Protein AF-A0AAV8Z0K7-F1 (afdb_monomer_lite)

Secondary structure (DSSP, 8-state):
-HHHHHHHHHHHHHHHHHHHHHHHHIIIIITHHHHHHHHHHHHHHHHHHH-HHHHHHHHHHHHS--TTSPP-----GGGT-TTGGGSGGG-GGGG-S----PPPPPGGG-----

Organism: NCBI:txid1586634

InterPro domains:
  IPR020339 Ciliary microtubule inner protein 1-like [PF14945] (6-98)

Radius of gyration: 28.22 Å; chains: 1; bounding box: 61×32×71 Å

Sequence (114 aa):
MTDLYYEEDEIWKLCVRSEDESDSIWKNNWGWILDVYNELTHKSDETTANSTYLASVTEEYQSKEDRRKLSKLPESTNHMYGWIAKDKEFKLNKYGPDKWEGLPLPTIYKVPRH

Foldseek 3Di:
DVVVVVVVVVVVVVVVVCVVCVVVCCCPPPVCVVVVVVVVVVVVVVCCVPDPLNVVLVVVPVVDDDPPPDDDDPPDCPVVCPPVCVDPVPPPCPVDDPPDDDDDDPPSPDDDDD

pLDDT: mean 78.14, std 13.65, range [50.91, 97.06]

Structure (mmCIF, N/CA/C/O backbone):
data_AF-A0AAV8Z0K7-F1
#
_entry.id   AF-A0AAV8Z0K7-F1
#
loop_
_atom_site.group_PDB
_atom_site.id
_atom_site.type_symbol
_atom_site.label_atom_id
_atom_site.label_alt_id
_atom_site.label_comp_id
_atom_site.label_asym_id
_atom_site.label_entity_id
_atom_site.label_seq_id
_atom_site.pdbx_PDB_ins_code
_atom_site.Cartn_x
_atom_site.Cartn_y
_atom_site.Cartn_z
_atom_site.occupancy
_atom_site.B_iso_or_equiv
_atom_site.auth_seq_id
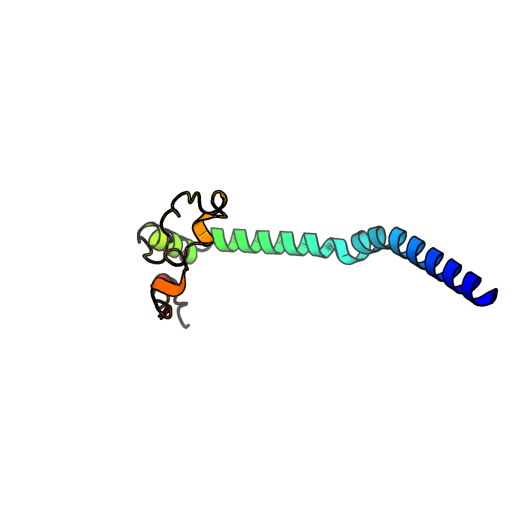_atom_site.auth_comp_id
_atom_site.auth_asym_id
_atom_site.auth_atom_id
_atom_site.pdbx_PDB_model_num
ATOM 1 N N . MET A 1 1 ? 23.158 18.325 -43.997 1.00 57.88 1 MET A N 1
ATOM 2 C CA . MET A 1 1 ? 21.888 17.557 -43.977 1.00 57.88 1 MET A CA 1
ATOM 3 C C . MET A 1 1 ? 22.135 16.087 -43.648 1.00 57.88 1 MET A C 1
ATOM 5 O O . MET A 1 1 ? 21.280 15.494 -43.022 1.00 57.88 1 MET A O 1
ATOM 9 N N . THR A 1 2 ? 23.289 15.512 -43.997 1.00 61.91 2 THR A N 1
ATOM 10 C CA . THR A 1 2 ? 23.709 14.147 -43.620 1.00 61.91 2 THR A CA 1
ATOM 11 C C . THR A 1 2 ? 24.021 13.967 -42.132 1.00 61.91 2 THR A C 1
ATOM 13 O O . THR A 1 2 ? 23.729 12.913 -41.585 1.00 61.91 2 THR A O 1
ATOM 16 N N . ASP A 1 3 ? 24.556 14.995 -41.473 1.00 63.88 3 ASP A N 1
ATOM 17 C CA . ASP A 1 3 ? 25.044 14.872 -40.089 1.00 63.88 3 ASP A CA 1
ATOM 18 C C . ASP A 1 3 ? 23.902 14.753 -39.065 1.00 63.88 3 ASP A C 1
ATOM 20 O O . ASP A 1 3 ? 24.013 14.002 -38.104 1.00 63.88 3 ASP A O 1
ATOM 24 N N . LEU A 1 4 ? 22.758 15.391 -39.339 1.00 68.06 4 LEU A N 1
ATOM 25 C CA . LEU A 1 4 ? 21.533 15.274 -38.532 1.00 68.06 4 LEU A CA 1
ATOM 26 C C . LEU A 1 4 ? 20.996 13.836 -38.489 1.00 68.06 4 LEU A C 1
ATOM 28 O O . LEU A 1 4 ? 20.614 13.354 -37.432 1.00 68.06 4 LEU A O 1
ATOM 32 N N . TYR A 1 5 ? 21.024 13.124 -39.619 1.00 68.56 5 TYR A N 1
ATOM 33 C CA . TYR A 1 5 ? 20.562 11.733 -39.676 1.00 68.56 5 TYR A CA 1
ATOM 34 C C . TYR A 1 5 ? 21.502 10.764 -38.950 1.00 68.56 5 TYR A C 1
ATOM 36 O O . TYR A 1 5 ? 21.054 9.742 -38.439 1.00 68.56 5 TYR A O 1
ATOM 44 N N . TYR A 1 6 ? 22.801 11.073 -38.898 1.00 77.69 6 TYR A N 1
ATOM 45 C CA . TYR A 1 6 ? 23.773 10.275 -38.151 1.00 77.69 6 TYR A CA 1
ATOM 46 C C . TYR A 1 6 ? 23.600 10.452 -36.637 1.00 77.69 6 TYR A C 1
ATOM 48 O O . TYR A 1 6 ? 23.638 9.477 -35.890 1.00 77.69 6 TYR A O 1
ATOM 56 N N . GLU A 1 7 ? 23.357 11.685 -36.185 1.00 83.31 7 GLU A N 1
ATOM 57 C CA . GLU A 1 7 ? 23.074 11.973 -34.776 1.00 83.31 7 GLU A CA 1
ATOM 58 C C . GLU A 1 7 ? 21.772 11.308 -34.305 1.00 83.31 7 GLU A C 1
ATOM 60 O O . GLU A 1 7 ? 21.746 10.708 -33.231 1.00 83.31 7 GLU A O 1
ATOM 65 N N . GL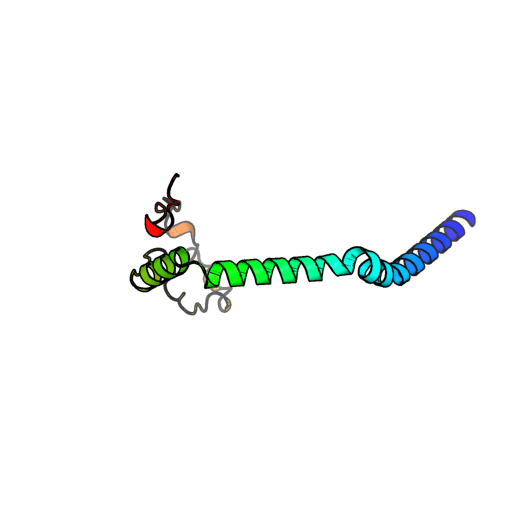U A 1 8 ? 20.711 11.346 -35.117 1.00 87.81 8 GLU A N 1
ATOM 66 C CA . GLU A 1 8 ? 19.433 10.692 -34.804 1.00 87.81 8 GLU A CA 1
ATOM 67 C C . GLU A 1 8 ? 19.563 9.164 -34.659 1.00 87.81 8 GLU A C 1
ATOM 69 O O . GLU A 1 8 ? 18.993 8.579 -33.734 1.00 87.81 8 GLU A O 1
ATOM 74 N N . ASP A 1 9 ? 20.342 8.514 -35.527 1.00 90.25 9 ASP A N 1
ATOM 75 C CA . ASP A 1 9 ? 20.566 7.062 -35.489 1.00 90.25 9 ASP A CA 1
ATOM 76 C C . ASP A 1 9 ? 21.377 6.624 -34.254 1.00 90.25 9 ASP A C 1
ATOM 78 O O . ASP A 1 9 ? 21.057 5.625 -33.605 1.00 90.25 9 ASP A O 1
ATOM 82 N N . GLU A 1 10 ? 22.393 7.396 -33.861 1.00 92.56 10 GLU A N 1
ATOM 83 C CA . GLU A 1 10 ? 23.167 7.116 -32.645 1.00 92.56 10 GLU A CA 1
ATOM 84 C C . GLU A 1 10 ? 22.342 7.324 -31.366 1.00 92.56 10 GLU A C 1
ATOM 86 O O . GLU A 1 10 ? 22.439 6.520 -30.433 1.00 92.56 10 GLU A O 1
ATOM 91 N N . ILE A 1 11 ? 21.471 8.340 -31.333 1.00 92.62 11 ILE A N 1
ATOM 92 C CA . ILE A 1 11 ? 20.529 8.542 -30.222 1.00 92.62 11 ILE A CA 1
ATOM 93 C C . ILE A 1 11 ? 19.573 7.350 -30.116 1.00 92.62 11 ILE A C 1
ATOM 95 O O . ILE A 1 11 ? 19.368 6.824 -29.021 1.00 92.62 11 ILE A O 1
ATOM 99 N N . TRP A 1 12 ? 19.029 6.878 -31.240 1.00 93.12 12 TRP A N 1
ATOM 100 C CA . TRP A 1 12 ? 18.142 5.716 -31.246 1.00 93.12 12 TRP A CA 1
ATOM 101 C C . TRP A 1 12 ? 18.841 4.455 -30.714 1.00 93.12 12 TRP A C 1
ATOM 103 O O . TRP A 1 12 ? 18.303 3.780 -29.834 1.00 93.12 12 TRP A O 1
ATOM 113 N N . LYS A 1 13 ? 20.073 4.171 -31.160 1.00 94.69 13 LYS A N 1
ATOM 114 C CA . LYS A 1 13 ? 20.868 3.034 -30.657 1.00 94.69 13 LYS A CA 1
ATOM 115 C C . LYS A 1 13 ? 21.139 3.130 -29.157 1.00 94.69 13 LYS A C 1
ATOM 117 O O . LYS A 1 13 ? 21.112 2.109 -28.470 1.00 94.69 13 LYS A O 1
ATOM 122 N N . LEU A 1 14 ? 21.414 4.331 -28.648 1.00 94.56 14 LEU A N 1
ATOM 123 C CA . LEU A 1 14 ? 21.604 4.561 -27.218 1.00 94.56 14 LEU A CA 1
ATOM 124 C C . LEU A 1 14 ? 20.319 4.256 -26.438 1.00 94.56 14 LEU A C 1
ATOM 126 O O . LEU A 1 14 ? 20.382 3.574 -25.418 1.00 94.56 14 LEU A O 1
ATOM 130 N N . CYS A 1 15 ? 19.164 4.715 -26.927 1.00 92.62 15 CYS A N 1
ATOM 131 C CA . CYS A 1 15 ? 17.871 4.434 -26.305 1.00 92.62 15 CYS A CA 1
ATOM 132 C C . CYS A 1 15 ? 17.588 2.930 -26.236 1.00 92.62 15 CYS A C 1
ATOM 134 O O . CYS A 1 15 ? 17.229 2.445 -25.168 1.00 92.62 15 CYS A O 1
ATOM 136 N N . VAL A 1 16 ? 17.823 2.190 -27.326 1.00 93.62 16 VAL A N 1
ATOM 137 C CA . VAL A 1 16 ? 17.628 0.729 -27.358 1.00 93.62 16 VAL A CA 1
ATOM 138 C C . VAL A 1 16 ? 18.528 0.026 -26.337 1.00 93.62 16 VAL A C 1
ATOM 140 O O . VAL A 1 16 ? 18.052 -0.791 -25.556 1.00 93.62 16 VAL A O 1
ATOM 143 N N . ARG A 1 17 ? 19.819 0.382 -26.273 1.00 94.56 17 ARG A N 1
ATOM 144 C CA . ARG A 1 17 ? 20.743 -0.197 -25.278 1.00 94.56 17 ARG A CA 1
ATOM 145 C C . ARG A 1 17 ? 20.335 0.144 -23.849 1.00 94.56 17 ARG A C 1
ATOM 147 O O . ARG A 1 17 ? 20.385 -0.713 -22.976 1.00 94.56 17 ARG A O 1
ATOM 154 N N . SER A 1 18 ? 19.917 1.387 -23.617 1.00 92.56 18 SER A N 1
ATOM 155 C CA . SER A 1 18 ? 19.430 1.822 -22.310 1.00 92.56 18 SER A CA 1
ATOM 156 C C . SER A 1 18 ? 18.187 1.043 -21.894 1.00 92.56 18 SER A C 1
ATOM 158 O O . SER A 1 18 ? 18.043 0.745 -20.713 1.00 92.56 18 SER A O 1
ATOM 160 N N . GLU A 1 19 ? 17.281 0.735 -22.820 1.00 91.75 19 GLU A N 1
ATOM 161 C CA . GLU A 1 19 ? 16.083 -0.058 -22.541 1.00 91.75 19 GLU A CA 1
ATOM 162 C C . GLU A 1 19 ? 16.450 -1.500 -22.162 1.00 91.75 19 GLU A C 1
ATOM 164 O O . GLU A 1 19 ? 16.012 -1.978 -21.113 1.00 91.75 19 GLU A O 1
ATOM 169 N N . ASP A 1 20 ? 17.338 -2.138 -22.931 1.00 93.06 20 ASP A N 1
ATOM 170 C CA . ASP A 1 20 ? 17.848 -3.485 -22.639 1.00 93.06 20 ASP A CA 1
ATOM 171 C C . ASP A 1 20 ? 18.544 -3.554 -21.267 1.00 93.06 20 ASP A C 1
ATOM 173 O O . ASP A 1 20 ? 18.338 -4.486 -20.484 1.00 93.06 20 ASP A O 1
ATOM 177 N N . GLU A 1 21 ? 19.356 -2.547 -20.935 1.00 94.50 21 GLU A N 1
ATOM 178 C CA . GLU A 1 21 ? 20.073 -2.485 -19.660 1.00 94.50 21 GLU A CA 1
ATOM 179 C C . GLU A 1 21 ? 19.148 -2.155 -18.479 1.00 94.50 21 GLU A C 1
ATOM 181 O O . GLU A 1 21 ? 19.406 -2.605 -17.356 1.00 94.50 21 GLU A O 1
ATOM 186 N N . SER A 1 22 ? 18.055 -1.421 -18.713 1.00 90.56 22 SER A N 1
ATOM 187 C CA . SER A 1 22 ? 17.159 -0.929 -17.659 1.00 90.56 22 SER A CA 1
ATOM 188 C C . SER A 1 22 ? 16.550 -2.048 -16.824 1.00 90.56 22 SER A C 1
ATOM 190 O O . SER A 1 22 ? 16.476 -1.905 -15.605 1.00 90.56 22 SER A O 1
ATOM 192 N N . ASP A 1 23 ? 16.163 -3.175 -17.427 1.00 89.50 23 ASP A N 1
ATOM 193 C CA . ASP A 1 23 ? 15.597 -4.305 -16.675 1.00 89.50 23 ASP A CA 1
ATOM 194 C C . ASP A 1 23 ? 16.634 -4.924 -15.719 1.00 89.50 23 ASP A C 1
ATOM 196 O O . ASP A 1 23 ? 16.349 -5.195 -14.548 1.00 89.50 23 ASP A O 1
ATOM 200 N N . SER A 1 24 ? 17.879 -5.077 -16.184 1.00 92.12 24 SER A N 1
ATOM 201 C CA . SER A 1 24 ? 18.976 -5.594 -15.357 1.00 92.12 24 SER A CA 1
ATOM 202 C C . SER A 1 24 ? 19.368 -4.623 -14.239 1.00 92.12 24 SER A C 1
ATOM 204 O O . SER A 1 24 ? 19.557 -5.042 -13.097 1.00 92.12 24 SER A O 1
ATOM 206 N N . ILE A 1 25 ? 19.430 -3.322 -14.538 1.00 93.06 25 ILE A N 1
ATOM 207 C CA . ILE A 1 25 ? 19.732 -2.263 -13.572 1.00 93.06 25 ILE A CA 1
ATOM 208 C C . ILE A 1 25 ? 18.619 -2.184 -12.531 1.00 93.06 25 ILE A C 1
ATOM 210 O O . ILE A 1 25 ? 18.907 -2.100 -11.339 1.00 93.06 25 ILE A O 1
ATOM 214 N N . TRP A 1 26 ? 17.356 -2.248 -12.958 1.00 90.88 26 TRP A N 1
ATOM 215 C CA . TRP A 1 26 ? 16.213 -2.259 -12.055 1.00 90.88 26 TRP A CA 1
ATOM 216 C C . TRP A 1 26 ? 16.309 -3.420 -11.071 1.00 90.88 26 TRP A C 1
ATOM 218 O O . TRP A 1 26 ? 16.310 -3.199 -9.862 1.00 90.88 26 TRP A O 1
ATOM 228 N N . LYS A 1 27 ? 16.486 -4.646 -11.568 1.00 90.25 27 LYS A N 1
ATOM 229 C CA . LYS A 1 27 ? 16.574 -5.844 -10.722 1.00 90.25 27 LYS A CA 1
ATOM 230 C C . LYS A 1 27 ? 17.782 -5.816 -9.784 1.00 90.25 27 LYS A C 1
ATOM 232 O O . LYS A 1 27 ? 17.618 -6.076 -8.596 1.00 90.25 27 LYS A O 1
ATOM 237 N N . ASN A 1 28 ? 18.964 -5.462 -10.288 1.00 92.25 28 ASN A N 1
ATOM 238 C CA . ASN A 1 28 ? 20.205 -5.524 -9.512 1.00 92.25 28 ASN A CA 1
ATOM 239 C C . ASN A 1 28 ? 20.350 -4.369 -8.513 1.00 92.25 28 ASN A C 1
ATOM 241 O O . ASN A 1 28 ? 20.825 -4.584 -7.400 1.00 92.25 28 ASN A O 1
ATOM 245 N N . ASN A 1 29 ? 19.944 -3.151 -8.887 1.00 92.81 29 ASN A N 1
ATOM 246 C CA . ASN A 1 29 ? 20.190 -1.962 -8.066 1.00 92.81 29 ASN A CA 1
ATOM 247 C C . ASN A 1 29 ? 18.981 -1.561 -7.220 1.00 92.81 29 ASN A C 1
ATOM 249 O O . ASN A 1 29 ? 19.162 -0.948 -6.169 1.00 92.81 29 ASN A O 1
ATOM 253 N N . TRP A 1 30 ? 17.764 -1.882 -7.668 1.00 92.38 30 TRP A N 1
ATOM 254 C CA . TRP A 1 30 ? 16.521 -1.377 -7.074 1.00 92.38 30 TRP A CA 1
ATOM 255 C C . TRP A 1 30 ? 15.523 -2.476 -6.697 1.00 92.38 30 TRP A C 1
ATOM 257 O O . TRP A 1 30 ? 14.592 -2.205 -5.944 1.00 92.38 30 TRP A O 1
ATOM 267 N N . GLY A 1 31 ? 15.723 -3.718 -7.152 1.00 90.69 31 GLY A N 1
ATOM 268 C CA . GLY A 1 31 ? 14.823 -4.842 -6.878 1.00 90.69 31 GLY A CA 1
ATOM 269 C C . GLY A 1 31 ? 14.614 -5.099 -5.384 1.00 90.69 31 GLY A C 1
ATOM 270 O O . GLY A 1 31 ? 13.487 -5.351 -4.962 1.00 90.69 31 GLY A O 1
ATOM 271 N N . TRP A 1 32 ? 15.662 -4.904 -4.575 1.00 94.69 32 TRP A N 1
ATOM 272 C CA . TRP A 1 32 ? 15.631 -5.053 -3.114 1.00 94.69 32 TRP A CA 1
ATOM 273 C C . TRP A 1 32 ? 14.603 -4.146 -2.418 1.00 94.69 32 TRP A C 1
ATOM 275 O O . TRP A 1 32 ? 14.180 -4.437 -1.302 1.00 94.69 32 TRP A O 1
ATOM 285 N N . ILE A 1 33 ? 14.181 -3.043 -3.052 1.00 95.56 33 ILE A N 1
ATOM 286 C CA . ILE A 1 33 ? 13.174 -2.139 -2.484 1.00 95.56 33 ILE A CA 1
ATOM 287 C C . ILE A 1 33 ? 11.860 -2.891 -2.265 1.00 95.56 33 ILE A C 1
ATOM 289 O O . ILE A 1 33 ? 11.216 -2.702 -1.234 1.00 95.56 33 ILE A O 1
ATOM 293 N N . LEU A 1 34 ? 11.474 -3.763 -3.201 1.00 93.56 34 LEU A N 1
ATOM 294 C CA . LEU A 1 34 ? 10.256 -4.564 -3.073 1.00 93.56 34 LEU A CA 1
ATOM 295 C C . LEU A 1 34 ? 10.342 -5.514 -1.879 1.00 93.56 34 LEU A C 1
ATOM 297 O O . LEU A 1 34 ? 9.375 -5.630 -1.128 1.00 93.56 34 LEU A O 1
ATOM 301 N N . ASP A 1 35 ? 11.506 -6.123 -1.661 1.00 94.56 35 ASP A N 1
ATOM 302 C CA . ASP A 1 35 ? 11.739 -7.006 -0.518 1.00 94.56 35 ASP A CA 1
ATOM 303 C C . ASP A 1 35 ? 11.601 -6.237 0.801 1.00 94.56 35 ASP A C 1
ATOM 305 O O . ASP A 1 35 ? 10.892 -6.677 1.704 1.00 94.56 35 ASP A O 1
ATOM 309 N N . VAL A 1 36 ? 12.172 -5.031 0.884 1.00 95.38 36 VAL A N 1
ATOM 310 C CA . VAL A 1 36 ? 12.050 -4.166 2.068 1.00 95.38 36 VAL A CA 1
ATOM 311 C C . VAL A 1 36 ? 10.606 -3.734 2.320 1.00 95.38 36 VAL A C 1
ATOM 313 O O . VAL A 1 36 ? 10.168 -3.724 3.472 1.00 95.38 36 VAL A O 1
ATOM 316 N N . TYR A 1 37 ? 9.843 -3.400 1.275 1.00 95.56 37 TYR A N 1
ATOM 317 C CA . TYR A 1 37 ? 8.418 -3.102 1.431 1.00 95.56 37 TYR A CA 1
ATOM 318 C C . TYR A 1 37 ? 7.650 -4.317 1.948 1.00 95.56 37 TYR A C 1
ATOM 320 O O . TYR A 1 37 ? 6.874 -4.172 2.889 1.00 95.56 37 TYR A O 1
ATOM 328 N N . ASN A 1 38 ? 7.907 -5.506 1.402 1.00 96.19 38 ASN A N 1
ATOM 329 C CA . ASN A 1 38 ? 7.266 -6.738 1.854 1.00 96.19 38 ASN A CA 1
ATOM 330 C C . ASN A 1 38 ? 7.596 -7.044 3.322 1.00 96.19 38 ASN A C 1
ATOM 332 O O . ASN A 1 38 ? 6.698 -7.363 4.100 1.00 96.19 38 ASN A O 1
ATOM 336 N N . GLU A 1 39 ? 8.858 -6.892 3.730 1.00 97.06 39 GLU A N 1
ATOM 337 C CA . GLU A 1 39 ? 9.263 -7.047 5.129 1.00 97.06 39 GLU A CA 1
ATOM 338 C C . GLU A 1 39 ? 8.578 -6.032 6.050 1.00 97.06 39 GLU A C 1
ATOM 340 O O . GLU A 1 39 ? 8.170 -6.373 7.163 1.00 97.06 39 GLU A O 1
ATOM 345 N N .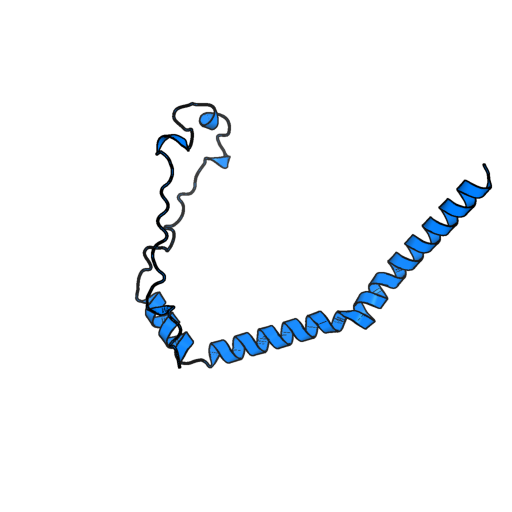 LEU A 1 40 ? 8.461 -4.775 5.616 1.00 96.69 40 LEU A N 1
ATOM 346 C CA . LEU A 1 40 ? 7.815 -3.728 6.401 1.00 96.69 40 LEU A CA 1
ATOM 347 C C . LEU A 1 40 ? 6.315 -3.991 6.547 1.00 96.69 40 LEU A C 1
ATOM 349 O O . LEU A 1 40 ? 5.780 -3.847 7.646 1.00 96.69 40 LEU A O 1
ATOM 353 N N . THR A 1 41 ? 5.653 -4.408 5.466 1.00 95.69 41 THR A N 1
ATOM 354 C CA . THR A 1 41 ? 4.249 -4.828 5.488 1.00 95.69 41 THR A CA 1
ATOM 355 C C . THR A 1 41 ? 4.063 -5.994 6.449 1.00 95.69 41 THR A C 1
ATOM 357 O O . THR A 1 41 ? 3.224 -5.905 7.338 1.00 95.69 41 THR A O 1
ATOM 360 N N . HIS A 1 42 ? 4.914 -7.019 6.374 1.00 96.75 42 HIS A N 1
ATOM 361 C CA . HIS A 1 42 ? 4.857 -8.156 7.290 1.00 96.75 42 HIS A CA 1
ATOM 362 C C . HIS A 1 42 ? 5.012 -7.732 8.756 1.00 96.75 42 HIS A C 1
ATOM 364 O O . HIS A 1 42 ? 4.202 -8.104 9.598 1.00 96.75 42 HIS A O 1
ATOM 370 N N . LYS A 1 43 ? 6.002 -6.887 9.072 1.00 96.38 43 LYS A N 1
ATOM 371 C CA . LYS A 1 43 ? 6.189 -6.352 10.433 1.00 96.38 43 LYS A CA 1
ATOM 372 C C . LYS A 1 43 ?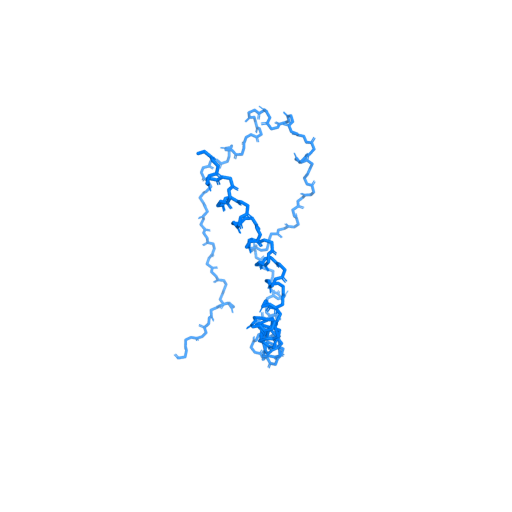 4.985 -5.525 10.892 1.00 96.38 43 LYS A C 1
ATOM 374 O O . LYS A 1 43 ? 4.589 -5.594 12.056 1.00 96.38 43 LYS A O 1
ATOM 379 N N . SER A 1 44 ? 4.397 -4.731 9.999 1.00 94.25 44 SER A N 1
ATOM 380 C CA . SER A 1 44 ? 3.172 -3.973 10.273 1.00 94.25 44 SER A CA 1
ATOM 381 C C . SER A 1 44 ? 1.994 -4.902 10.580 1.00 94.25 44 SER A C 1
ATOM 383 O O . SER A 1 44 ? 1.247 -4.656 11.526 1.00 94.25 44 SER A O 1
ATOM 385 N N . ASP A 1 45 ? 1.850 -5.994 9.836 1.00 94.25 45 ASP A N 1
ATOM 386 C CA . ASP A 1 45 ? 0.789 -6.978 10.044 1.00 94.25 45 ASP A CA 1
ATOM 387 C C . ASP A 1 45 ? 0.990 -7.746 11.356 1.00 94.25 45 ASP A C 1
ATOM 389 O O . ASP A 1 45 ? 0.054 -7.879 12.142 1.00 94.25 45 ASP A O 1
ATOM 393 N N . GLU A 1 46 ? 2.219 -8.169 11.661 1.00 95.25 46 GLU A N 1
ATOM 394 C CA . GLU A 1 46 ? 2.568 -8.828 12.925 1.00 95.25 46 GLU A CA 1
ATOM 395 C C . GLU A 1 46 ? 2.316 -7.922 14.133 1.00 95.25 46 GLU A C 1
ATOM 397 O O . GLU A 1 46 ? 1.719 -8.338 15.128 1.00 95.25 46 GLU A O 1
ATOM 402 N N . THR A 1 47 ? 2.763 -6.666 14.070 1.00 92.69 47 THR A N 1
ATOM 403 C CA . THR A 1 47 ? 2.526 -5.692 15.146 1.00 92.69 47 THR A CA 1
ATOM 404 C C . THR A 1 47 ? 1.045 -5.380 15.307 1.00 92.69 47 THR A C 1
ATOM 406 O O . THR A 1 47 ? 0.569 -5.258 16.436 1.00 92.69 47 THR A O 1
ATOM 409 N N . THR A 1 48 ? 0.298 -5.320 14.204 1.00 91.06 48 THR A N 1
ATOM 410 C CA . THR A 1 48 ? -1.155 -5.140 14.225 1.00 91.06 48 THR A CA 1
ATOM 411 C C . THR A 1 48 ? -1.853 -6.338 14.864 1.00 91.06 48 THR A C 1
ATOM 413 O O . THR A 1 48 ? -2.699 -6.148 15.736 1.00 91.06 48 THR A O 1
ATOM 416 N N . ALA A 1 49 ? -1.457 -7.561 14.503 1.00 90.50 49 ALA A N 1
ATOM 417 C CA . ALA A 1 49 ? -2.009 -8.797 15.051 1.00 90.50 49 ALA A CA 1
ATOM 418 C C . ALA A 1 49 ? -1.713 -8.964 16.552 1.00 90.50 49 ALA A C 1
ATOM 420 O O . ALA A 1 49 ? -2.567 -9.427 17.304 1.00 90.50 49 ALA A O 1
ATOM 421 N N . ASN A 1 50 ? -0.527 -8.548 17.002 1.00 92.75 50 ASN A N 1
ATOM 422 C CA . ASN A 1 50 ? -0.121 -8.622 18.408 1.00 92.75 50 ASN A CA 1
ATOM 423 C C . ASN A 1 50 ? -0.664 -7.467 19.269 1.00 92.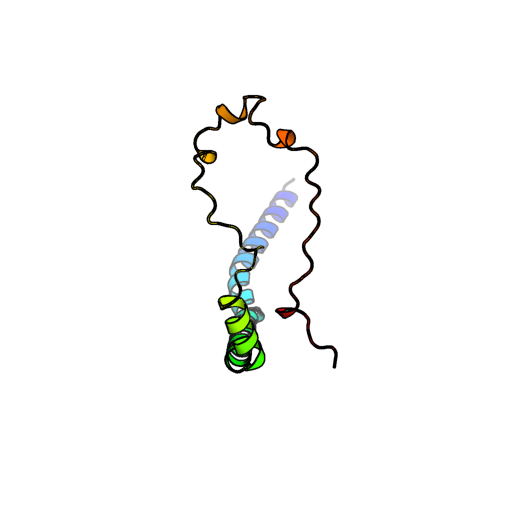75 50 ASN A C 1
ATOM 425 O O . ASN A 1 50 ? -0.561 -7.505 20.498 1.00 92.75 50 ASN A O 1
ATOM 429 N N . SER A 1 51 ? -1.222 -6.420 18.657 1.00 90.75 51 SER A N 1
ATOM 430 C CA . SER A 1 51 ? -1.707 -5.245 19.378 1.00 90.75 51 SER A CA 1
ATOM 431 C C . SER A 1 51 ? -3.052 -5.518 20.049 1.00 90.75 51 SER A C 1
ATOM 433 O O . SER A 1 51 ? -4.109 -5.524 19.416 1.00 90.75 51 SER A O 1
ATOM 435 N N . THR A 1 52 ? -3.028 -5.655 21.376 1.00 87.56 52 THR A N 1
ATOM 436 C CA . THR A 1 52 ? -4.240 -5.781 22.204 1.00 87.56 52 THR A CA 1
ATOM 437 C C . THR A 1 52 ? -5.155 -4.560 22.086 1.00 87.56 52 THR A C 1
ATOM 439 O O . THR A 1 52 ? -6.374 -4.695 22.153 1.00 87.56 52 THR A O 1
ATOM 442 N N . TYR A 1 53 ? -4.580 -3.375 21.860 1.00 85.62 53 TYR A N 1
ATOM 443 C CA . TYR A 1 53 ? -5.326 -2.137 21.644 1.00 85.62 53 TYR A CA 1
ATOM 444 C C . TYR A 1 53 ? -6.092 -2.144 20.316 1.00 85.62 53 TYR A C 1
ATOM 446 O O . TYR A 1 53 ? -7.259 -1.770 20.272 1.00 85.62 53 TYR A O 1
ATOM 454 N N . LEU A 1 54 ? -5.465 -2.582 19.220 1.00 84.62 54 LEU A N 1
ATOM 455 C CA . LEU A 1 54 ? -6.159 -2.639 17.929 1.00 84.62 54 LEU A CA 1
ATOM 456 C C . LEU A 1 54 ? -7.232 -3.729 17.917 1.00 84.62 54 LEU A C 1
ATOM 458 O O . LEU A 1 54 ? -8.289 -3.528 17.317 1.00 84.62 54 LEU A O 1
ATOM 462 N N . ALA A 1 55 ? -7.004 -4.836 18.627 1.00 84.94 55 ALA A N 1
ATOM 463 C CA . ALA A 1 55 ? -8.017 -5.865 18.830 1.00 84.94 55 ALA A CA 1
ATOM 464 C C . ALA A 1 55 ? -9.258 -5.305 19.550 1.00 84.94 55 ALA A C 1
ATOM 466 O O . ALA A 1 55 ? -10.370 -5.468 19.048 1.00 84.94 55 ALA A O 1
ATOM 467 N N . SER A 1 56 ? -9.079 -4.570 20.657 1.00 84.38 56 SER A N 1
ATOM 468 C CA . SER A 1 56 ? -10.205 -3.978 21.396 1.00 84.38 56 SER A CA 1
ATOM 469 C C . SER A 1 56 ? -10.934 -2.893 20.598 1.00 84.38 56 SER A C 1
ATOM 471 O O . SER A 1 56 ? -12.162 -2.859 20.588 1.00 84.38 56 SER A O 1
ATOM 473 N N . VAL A 1 57 ? -10.203 -2.056 19.855 1.00 82.25 57 VAL A N 1
ATOM 474 C CA . VAL A 1 57 ? -10.788 -1.064 18.938 1.00 82.25 57 VAL A CA 1
ATOM 475 C C . VAL A 1 57 ? -11.604 -1.738 17.833 1.00 82.25 57 VAL A C 1
ATOM 477 O O . VAL A 1 57 ? -12.680 -1.255 17.483 1.00 82.25 57 VAL A O 1
ATOM 480 N N . THR A 1 58 ? -11.120 -2.854 17.282 1.00 81.69 58 THR A N 1
ATOM 481 C CA . THR A 1 58 ? -11.818 -3.593 16.218 1.00 81.69 58 THR A CA 1
ATOM 482 C C . THR A 1 58 ? -13.099 -4.241 16.740 1.00 81.69 58 THR A C 1
ATOM 484 O O . THR A 1 58 ? -14.132 -4.162 16.077 1.00 81.69 58 THR A O 1
ATOM 487 N N . GLU A 1 59 ? -13.068 -4.824 17.937 1.00 81.69 59 GLU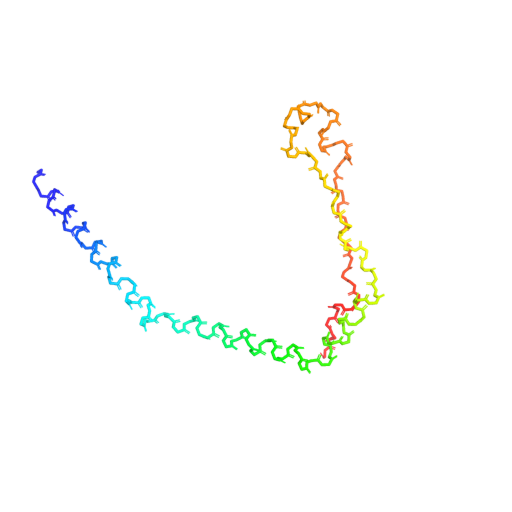 A N 1
ATOM 488 C CA . GLU A 1 59 ? -14.250 -5.385 18.603 1.00 81.69 59 GLU A CA 1
ATOM 489 C C . GLU A 1 59 ? -15.286 -4.295 18.939 1.00 81.69 59 GLU A C 1
ATOM 491 O O . GLU A 1 59 ? -16.485 -4.437 18.668 1.00 81.69 59 GLU A O 1
ATOM 496 N N . GLU A 1 60 ? -14.833 -3.148 19.448 1.00 78.25 60 GLU A N 1
ATOM 497 C CA . GLU A 1 60 ? -15.693 -1.992 19.707 1.00 78.25 60 GLU A CA 1
ATOM 498 C C . GLU A 1 60 ? -16.294 -1.422 18.409 1.00 78.25 60 GLU A C 1
ATOM 500 O O . GLU A 1 60 ? -17.461 -1.027 18.375 1.00 78.25 60 GLU A O 1
ATOM 505 N N . TYR A 1 61 ? -15.529 -1.412 17.316 1.00 72.12 61 TYR A N 1
ATOM 506 C CA . TYR A 1 61 ? -16.012 -0.985 16.004 1.00 72.12 61 TYR A CA 1
ATOM 507 C C . TYR A 1 61 ? -17.027 -1.962 15.402 1.00 72.12 61 TYR A C 1
ATOM 509 O O . TYR A 1 61 ? -18.009 -1.536 14.806 1.00 72.12 61 TYR A O 1
ATOM 517 N N . GLN A 1 62 ? -16.827 -3.272 15.553 1.00 71.31 62 GLN A N 1
ATOM 518 C CA . GLN A 1 62 ? -17.775 -4.275 15.055 1.00 71.31 62 GLN A CA 1
ATOM 519 C C . GLN A 1 62 ? -19.089 -4.274 15.843 1.00 71.31 62 GLN A C 1
ATOM 521 O O . GLN A 1 62 ? -20.150 -4.498 15.264 1.00 71.31 62 GLN A O 1
ATOM 526 N N . SER A 1 63 ? -19.029 -4.003 17.148 1.00 71.81 63 SER A N 1
ATOM 527 C CA . SER A 1 63 ? -20.215 -3.927 18.008 1.00 71.81 63 SER A CA 1
ATOM 528 C C . SER A 1 63 ? -21.010 -2.629 17.835 1.00 71.81 63 SER A C 1
ATOM 530 O O . SER A 1 63 ? -22.217 -2.613 18.084 1.00 71.81 63 SER A O 1
ATOM 532 N N . LYS A 1 64 ? -20.373 -1.541 17.385 1.00 74.12 64 LYS A N 1
ATOM 533 C CA . LYS A 1 64 ? -21.035 -0.258 17.120 1.00 74.12 64 LYS A CA 1
ATOM 534 C C . LYS A 1 64 ? -21.287 -0.079 15.628 1.00 74.12 64 LYS A C 1
ATOM 536 O O . LYS A 1 64 ? -20.363 0.136 14.853 1.00 74.12 64 LYS A O 1
ATOM 541 N N . GLU A 1 65 ? -22.555 -0.058 15.223 1.00 69.00 65 GLU A N 1
ATOM 542 C CA . GLU A 1 65 ? -22.907 0.365 13.865 1.00 69.00 65 GLU A CA 1
ATOM 543 C C . GLU A 1 65 ? -22.478 1.826 13.637 1.00 69.00 65 GLU A C 1
ATOM 545 O O . GLU A 1 65 ? -23.088 2.772 14.145 1.00 69.00 65 GLU A O 1
ATOM 550 N N . ASP A 1 66 ? -21.394 2.021 12.881 1.00 69.19 66 ASP A N 1
ATOM 551 C CA . ASP A 1 66 ? -20.943 3.348 12.477 1.00 69.19 66 ASP A CA 1
ATOM 552 C C . ASP A 1 66 ? -21.959 3.948 11.499 1.00 69.19 66 ASP A C 1
ATOM 554 O O . ASP A 1 66 ? -22.133 3.465 10.380 1.00 69.19 66 ASP A O 1
ATOM 558 N N . ARG A 1 67 ? -22.603 5.048 11.899 1.00 69.94 67 ARG A N 1
ATOM 559 C CA . ARG A 1 67 ? -23.554 5.793 11.056 1.00 69.94 67 ARG A CA 1
ATOM 560 C C . ARG A 1 67 ? -22.913 6.371 9.789 1.00 69.94 67 ARG A C 1
ATOM 562 O O . ARG A 1 67 ? -23.633 6.776 8.884 1.00 69.94 67 ARG A O 1
ATOM 569 N N . ARG A 1 68 ? -21.577 6.440 9.729 1.00 68.25 68 ARG A N 1
ATOM 570 C CA . ARG A 1 68 ? -20.810 6.852 8.542 1.00 68.25 68 ARG A CA 1
ATOM 571 C C . ARG A 1 68 ? -20.610 5.710 7.553 1.00 68.25 68 ARG A C 1
ATOM 573 O O . ARG A 1 68 ? -20.158 5.954 6.436 1.00 68.25 68 ARG A O 1
ATOM 580 N N . LYS A 1 69 ? -20.906 4.466 7.946 1.00 69.94 69 LYS A N 1
ATOM 581 C CA . LYS A 1 69 ? -20.862 3.330 7.035 1.00 69.94 69 LYS A CA 1
ATOM 582 C C . LYS A 1 69 ? -21.909 3.571 5.959 1.00 69.94 69 LYS A C 1
ATOM 584 O O . LYS A 1 69 ? -23.101 3.661 6.245 1.00 69.94 69 LYS A O 1
ATOM 589 N N . LEU A 1 70 ? -21.445 3.694 4.721 1.00 68.88 70 LEU A N 1
ATOM 590 C CA . LEU A 1 70 ? -22.340 3.786 3.582 1.00 68.88 70 LEU A CA 1
ATOM 591 C C . LEU A 1 70 ? -23.227 2.539 3.589 1.00 68.88 70 LEU A C 1
ATOM 593 O O . LEU A 1 70 ? -22.733 1.408 3.652 1.00 68.88 70 LEU A O 1
ATOM 597 N N . SER A 1 71 ? -24.543 2.744 3.552 1.00 70.88 71 SER A N 1
ATOM 598 C CA . SER A 1 71 ? -25.472 1.660 3.253 1.00 70.88 71 SER A CA 1
ATOM 599 C C . SER A 1 71 ? -25.068 1.029 1.924 1.00 70.88 71 SER A C 1
ATOM 601 O O . SER A 1 71 ? -24.468 1.707 1.085 1.00 70.88 71 SER A O 1
ATOM 603 N N . LYS A 1 72 ? -25.414 -0.248 1.707 1.00 73.88 72 LYS A N 1
ATOM 604 C CA . LYS A 1 72 ? -25.236 -0.876 0.392 1.00 73.88 72 LYS A CA 1
ATOM 605 C C . LYS A 1 72 ? -25.799 0.080 -0.654 1.00 73.88 72 LYS A C 1
ATOM 607 O O . LYS A 1 72 ? -26.985 0.409 -0.597 1.00 73.88 72 LYS A O 1
ATOM 612 N N . LEU A 1 73 ? -24.929 0.589 -1.526 1.00 70.56 73 LEU A N 1
ATOM 613 C CA . LEU A 1 73 ? -25.370 1.461 -2.599 1.00 70.56 73 LEU A CA 1
ATOM 614 C C . LEU A 1 73 ? -26.412 0.666 -3.389 1.00 70.56 73 LEU A C 1
ATOM 616 O O . LEU A 1 73 ? -26.150 -0.501 -3.700 1.00 70.56 73 LEU A O 1
ATOM 620 N N . PRO A 1 74 ? -27.602 1.230 -3.651 1.00 71.19 74 PRO A N 1
ATOM 621 C CA . PRO A 1 74 ? -28.563 0.543 -4.491 1.00 71.19 74 PRO A CA 1
ATOM 622 C C . PRO A 1 74 ? -27.889 0.261 -5.832 1.00 71.19 74 PRO A C 1
ATOM 624 O O . PRO A 1 74 ? -27.146 1.106 -6.343 1.00 71.19 74 PRO A O 1
ATOM 627 N N . GLU A 1 75 ? -28.123 -0.928 -6.383 1.00 68.75 75 GLU A N 1
ATOM 628 C CA . GLU A 1 75 ? -27.630 -1.281 -7.709 1.00 68.75 75 GLU A CA 1
ATOM 629 C C . GLU A 1 75 ? -28.289 -0.337 -8.718 1.00 68.75 75 GLU A C 1
ATOM 631 O O . GLU A 1 75 ? -29.446 -0.491 -9.106 1.00 68.75 75 GLU A O 1
ATOM 636 N N . SER A 1 76 ? -27.586 0.750 -9.035 1.00 68.12 76 SER A N 1
ATOM 637 C CA . SER A 1 76 ? -28.150 1.809 -9.854 1.00 68.12 76 SER A CA 1
ATOM 638 C C . SER A 1 76 ? -27.953 1.457 -11.321 1.00 68.12 76 SER A C 1
ATOM 640 O O . SER A 1 76 ? -26.833 1.276 -11.799 1.00 68.12 76 SER A O 1
ATOM 642 N N . THR A 1 77 ? -29.047 1.451 -12.072 1.00 65.31 77 THR A N 1
ATOM 643 C CA . THR A 1 77 ? -29.050 1.382 -13.537 1.00 65.31 77 THR A CA 1
ATOM 644 C C . THR A 1 77 ? -28.666 2.723 -14.177 1.00 65.31 77 THR A C 1
ATOM 646 O O . THR A 1 77 ? -28.853 2.907 -15.375 1.00 65.31 77 THR A O 1
ATOM 649 N N . ASN A 1 78 ? -28.137 3.687 -13.408 1.00 62.44 78 ASN A N 1
ATOM 650 C CA . ASN A 1 78 ? -27.723 4.999 -13.921 1.00 62.44 78 ASN A CA 1
ATOM 651 C C . ASN A 1 78 ? -26.671 4.878 -15.030 1.00 62.44 78 ASN A C 1
ATOM 653 O O . ASN A 1 78 ? -26.678 5.663 -15.972 1.00 62.44 78 ASN A O 1
ATOM 657 N N . HIS A 1 79 ? -25.818 3.853 -14.964 1.00 60.28 79 HIS A N 1
ATOM 658 C CA . HIS A 1 79 ? -24.862 3.534 -16.023 1.00 60.28 79 HIS A CA 1
ATOM 659 C C . HIS A 1 79 ? -25.529 3.036 -17.322 1.00 60.28 79 HIS A C 1
ATOM 661 O O . HIS A 1 79 ? -24.907 3.084 -18.378 1.00 60.28 79 HIS A O 1
ATOM 667 N N . MET A 1 80 ? -26.789 2.588 -17.272 1.00 62.38 80 MET A N 1
ATOM 668 C CA . MET A 1 80 ? -27.538 2.087 -18.432 1.00 62.38 80 MET A CA 1
ATOM 669 C C . MET A 1 80 ? -28.364 3.163 -19.144 1.00 62.38 80 MET A C 1
ATOM 671 O O . MET A 1 80 ? -28.703 3.004 -20.315 1.00 62.38 80 MET A O 1
ATOM 675 N N . TYR A 1 81 ? -28.678 4.277 -18.480 1.00 58.38 81 TYR A N 1
ATOM 676 C CA . TYR A 1 81 ? -29.591 5.289 -19.014 1.00 58.38 81 TYR A CA 1
ATOM 677 C C . TYR A 1 81 ? -28.913 6.651 -19.182 1.00 58.38 81 TYR A C 1
ATOM 679 O O . TYR A 1 81 ? -29.316 7.647 -18.584 1.00 58.38 81 TYR A O 1
ATOM 687 N N . GLY A 1 82 ? -27.922 6.724 -20.076 1.00 59.12 82 GLY A N 1
ATOM 688 C CA . GLY A 1 82 ? -27.293 7.997 -20.463 1.00 59.12 82 GLY A CA 1
ATOM 689 C C . GLY A 1 82 ? -28.271 9.039 -21.040 1.00 59.12 82 GLY A C 1
ATOM 690 O O . GLY A 1 82 ? -27.964 10.227 -21.062 1.00 59.12 82 GLY A O 1
ATOM 691 N N . TRP A 1 83 ? -29.472 8.627 -21.465 1.00 61.41 83 TRP A N 1
ATOM 692 C CA . TRP A 1 83 ? -30.501 9.521 -22.003 1.00 61.41 83 TRP A CA 1
ATOM 693 C C . TRP A 1 83 ? -31.367 10.202 -20.927 1.00 61.41 83 TRP A C 1
ATOM 695 O O . TRP A 1 83 ? -31.792 11.334 -21.142 1.00 61.41 83 TRP A O 1
ATOM 705 N N . ILE A 1 84 ? -31.570 9.580 -19.756 1.00 61.75 84 ILE A N 1
ATOM 706 C CA . ILE A 1 84 ? -32.377 10.150 -18.654 1.00 61.75 84 ILE A CA 1
ATOM 707 C C . ILE A 1 84 ? -31.636 11.313 -17.976 1.00 61.75 84 ILE A C 1
ATOM 709 O O . ILE A 1 84 ? -32.253 12.290 -17.561 1.00 61.75 84 ILE A O 1
ATOM 713 N N . ALA A 1 85 ? -30.299 11.286 -17.972 1.00 59.06 85 ALA A N 1
ATOM 714 C CA . ALA A 1 85 ? -29.467 12.403 -17.511 1.00 59.06 85 ALA A CA 1
ATOM 715 C C . ALA A 1 85 ? -29.655 13.701 -18.331 1.00 59.06 85 ALA A C 1
ATOM 717 O O . ALA A 1 85 ? -29.220 14.775 -17.906 1.00 59.06 85 ALA A O 1
ATOM 718 N N . LYS A 1 86 ? -30.301 13.624 -19.507 1.00 61.59 86 LYS A N 1
ATOM 719 C CA . LYS A 1 86 ? -30.658 14.789 -20.329 1.00 61.59 86 LYS A CA 1
ATOM 720 C C . LYS A 1 86 ? -31.832 15.576 -19.735 1.00 61.59 86 LYS A C 1
ATOM 722 O O . LYS A 1 86 ? -31.930 16.779 -19.992 1.00 61.59 86 LYS A O 1
ATOM 727 N N . ASP A 1 87 ? -32.692 14.934 -18.941 1.00 68.06 87 ASP A N 1
ATOM 728 C CA . ASP A 1 87 ? -33.857 15.586 -18.353 1.00 68.06 87 ASP A CA 1
ATOM 729 C C . ASP A 1 87 ? -33.473 16.480 -17.172 1.00 68.06 87 ASP A C 1
ATOM 731 O O . ASP A 1 87 ? -32.705 16.107 -16.280 1.00 68.06 87 ASP A O 1
ATOM 735 N N . LYS A 1 88 ? -34.018 17.702 -17.150 1.00 63.88 88 LYS A N 1
ATOM 736 C CA . LYS A 1 88 ? -33.681 18.703 -16.121 1.00 63.88 88 LYS A CA 1
ATOM 737 C C . LYS A 1 88 ? -34.075 18.256 -14.711 1.00 63.88 88 LYS A C 1
ATOM 739 O O . LYS A 1 88 ? -33.444 18.706 -13.758 1.00 63.88 88 LYS A O 1
ATOM 744 N N . GLU A 1 89 ? -35.070 17.382 -14.585 1.00 66.31 89 GLU A N 1
ATOM 745 C CA . GLU A 1 89 ? -35.560 16.868 -13.301 1.00 66.31 89 GLU A CA 1
ATOM 746 C C . GLU A 1 89 ? -34.572 15.926 -12.597 1.00 66.31 89 GLU A C 1
ATOM 748 O O . GLU A 1 89 ? -34.621 15.811 -11.372 1.00 66.31 89 GLU A O 1
ATOM 753 N N . PHE A 1 90 ? -33.644 15.317 -13.347 1.00 60.81 90 PHE A N 1
ATOM 754 C CA . PHE A 1 90 ? -32.635 14.376 -12.843 1.00 60.81 90 PHE A CA 1
ATOM 755 C C . PHE A 1 90 ? -31.247 15.008 -12.656 1.00 60.81 90 PHE A C 1
ATOM 757 O O . PHE A 1 90 ? -30.273 14.312 -12.365 1.00 60.81 90 PHE A O 1
ATOM 764 N N . LYS A 1 91 ? -31.121 16.334 -12.797 1.00 62.22 91 LYS A N 1
ATOM 765 C CA . LYS A 1 91 ? -29.863 17.033 -12.507 1.00 62.22 91 LYS A CA 1
ATOM 766 C C . LYS A 1 91 ? -29.584 17.008 -11.003 1.00 62.22 91 LYS A C 1
ATOM 768 O O . LYS A 1 91 ? -30.405 17.473 -10.214 1.00 62.22 91 LYS A O 1
ATOM 773 N N . LEU A 1 92 ? -28.385 16.548 -10.626 1.00 58.19 92 LEU A N 1
ATOM 774 C CA . LEU A 1 92 ? -27.912 16.433 -9.235 1.00 58.19 92 LEU A CA 1
ATOM 775 C C . LEU A 1 92 ? -28.109 17.708 -8.387 1.00 58.19 92 LEU A C 1
ATOM 777 O O . LEU A 1 92 ? -28.263 17.621 -7.175 1.00 58.19 92 LEU A O 1
ATOM 781 N N . ASN A 1 93 ? -28.180 18.886 -9.013 1.00 58.31 93 ASN A N 1
ATOM 782 C CA . ASN A 1 93 ? -28.315 20.179 -8.333 1.00 58.31 93 ASN A CA 1
ATOM 783 C C . ASN A 1 93 ? -29.700 20.447 -7.702 1.00 58.31 93 ASN A C 1
ATOM 785 O O . ASN A 1 93 ? -29.906 21.527 -7.150 1.00 58.31 93 ASN A O 1
ATOM 789 N N . LYS A 1 94 ? -30.664 19.514 -7.777 1.00 59.69 94 LYS A N 1
ATOM 790 C CA . LYS A 1 94 ? -32.013 19.686 -7.198 1.00 59.69 94 LYS A CA 1
ATOM 791 C C . LYS A 1 94 ? -32.002 19.880 -5.675 1.00 59.69 94 LYS A C 1
ATOM 793 O O . LYS A 1 94 ? -32.895 20.535 -5.148 1.00 59.69 94 LYS A O 1
ATOM 798 N N . TYR A 1 95 ? -31.004 19.340 -4.977 1.00 58.75 95 TYR A N 1
ATOM 799 C CA . TYR A 1 95 ? -30.979 19.298 -3.510 1.00 58.75 95 TYR A CA 1
ATOM 800 C C . TYR A 1 95 ? -30.178 20.432 -2.840 1.00 58.75 95 TYR A C 1
ATOM 802 O O . TYR A 1 95 ? -29.952 20.394 -1.636 1.00 58.75 95 TYR A O 1
ATOM 810 N N . GLY A 1 96 ? -29.843 21.496 -3.581 1.00 58.75 96 GLY A N 1
ATOM 811 C CA . GLY A 1 96 ? -29.169 22.679 -3.032 1.00 58.75 96 GLY A CA 1
ATOM 812 C C . GLY A 1 96 ? -27.666 22.475 -2.797 1.00 58.75 96 GLY A C 1
ATOM 813 O O . GLY A 1 96 ? -27.138 21.404 -3.093 1.00 58.75 96 GLY A O 1
ATOM 814 N N . PRO A 1 97 ? -26.941 23.513 -2.332 1.00 58.12 97 PRO A N 1
ATOM 815 C CA . PRO A 1 97 ? -25.531 23.380 -1.996 1.00 58.12 97 PRO A CA 1
ATOM 816 C C . PRO A 1 97 ? -25.405 22.372 -0.859 1.00 58.12 97 PRO A C 1
ATOM 818 O O . PRO A 1 97 ? -25.932 22.594 0.232 1.00 58.12 97 PRO A O 1
ATOM 821 N N . ASP A 1 98 ? -24.729 21.270 -1.157 1.00 58.78 98 ASP A N 1
ATOM 822 C CA . ASP A 1 98 ? -24.452 20.178 -0.239 1.00 58.78 98 ASP A CA 1
ATOM 823 C C . ASP A 1 98 ? -23.611 20.735 0.920 1.00 58.78 98 ASP A C 1
ATOM 825 O O . ASP A 1 98 ? -22.388 20.868 0.835 1.00 58.78 98 ASP A O 1
ATOM 829 N N . LYS A 1 99 ? -24.276 21.209 1.980 1.00 59.88 99 LYS A N 1
ATOM 830 C CA . LYS A 1 99 ? -23.603 21.635 3.207 1.00 59.88 99 LYS A CA 1
ATOM 831 C C . LYS A 1 99 ? -23.158 20.370 3.919 1.00 59.88 99 LYS A C 1
ATOM 833 O O . LYS A 1 99 ? -23.848 19.853 4.793 1.00 59.88 99 LYS A O 1
ATOM 838 N N . TRP A 1 100 ? -22.007 19.863 3.503 1.00 61.56 100 TRP A N 1
ATOM 839 C CA . TRP A 1 100 ? -21.361 18.757 4.177 1.00 61.56 100 TRP A CA 1
ATOM 840 C C . TRP A 1 100 ? -20.719 19.269 5.467 1.00 61.56 100 TRP A C 1
ATOM 842 O O . TRP A 1 100 ? -19.654 19.885 5.458 1.00 61.56 100 TRP A O 1
ATOM 852 N N . GLU A 1 101 ? -21.389 19.032 6.589 1.00 72.31 101 GLU A N 1
ATOM 853 C CA . GLU A 1 101 ? -20.774 19.138 7.907 1.00 72.31 101 GLU A CA 1
ATOM 854 C C . GLU A 1 101 ? -20.155 17.781 8.238 1.00 72.31 101 GLU A C 1
ATOM 856 O O . GLU A 1 101 ? -20.853 16.798 8.497 1.00 72.31 101 GLU A O 1
ATOM 861 N N . GLY A 1 102 ? -18.824 17.710 8.176 1.00 71.75 102 GLY A N 1
ATOM 862 C CA . GLY A 1 102 ? -18.097 16.495 8.511 1.00 71.75 102 GLY A CA 1
ATOM 863 C C . GLY A 1 102 ? -18.396 16.071 9.945 1.00 71.75 102 GLY A C 1
ATOM 864 O O . GLY A 1 102 ? -18.104 16.804 10.891 1.00 71.75 102 GLY A O 1
ATOM 865 N N . LEU A 1 103 ? -18.970 14.879 10.112 1.00 72.44 103 LEU A N 1
ATOM 866 C CA . LEU A 1 103 ? -19.187 14.311 11.438 1.00 72.44 103 LEU A CA 1
ATOM 867 C C . LEU A 1 103 ? -17.836 14.182 12.163 1.00 72.44 103 LEU A C 1
ATOM 869 O O . LEU A 1 103 ? -16.864 13.712 11.559 1.00 72.44 103 LEU A O 1
ATOM 873 N N . PRO A 1 104 ? -17.752 14.565 13.451 1.00 76.69 104 PRO A N 1
ATOM 874 C CA . PRO A 1 104 ? -16.518 14.429 14.209 1.00 76.69 104 PRO A CA 1
ATOM 875 C C . PRO A 1 104 ? -16.092 12.959 14.265 1.00 76.69 104 PRO A C 1
ATOM 877 O O . PRO A 1 104 ? -16.929 12.053 14.309 1.00 76.69 104 PRO A O 1
ATOM 880 N N . LEU A 1 105 ? -14.777 12.718 14.279 1.00 71.06 105 LEU A N 1
ATOM 881 C CA . LEU A 1 105 ? -14.237 11.367 14.419 1.00 71.06 105 LEU A CA 1
ATOM 882 C C . LEU A 1 105 ? -14.786 10.719 15.703 1.00 71.06 105 LEU A C 1
ATOM 884 O O . LEU A 1 105 ? -14.720 11.346 16.769 1.00 71.06 105 LEU A O 1
ATOM 888 N N . PRO A 1 106 ? -15.305 9.478 15.632 1.00 72.75 106 PRO A N 1
ATOM 889 C CA . PRO A 1 106 ? -15.728 8.741 16.807 1.00 72.75 106 PRO A CA 1
ATOM 890 C C . PRO A 1 106 ? -14.615 8.670 17.838 1.00 72.75 106 PRO A C 1
ATOM 892 O O . PRO A 1 106 ? -13.436 8.554 17.501 1.00 72.75 106 PRO A O 1
ATOM 895 N N . THR A 1 107 ? -15.008 8.696 19.107 1.00 75.94 107 THR A N 1
ATOM 896 C CA . THR A 1 107 ? -14.091 8.695 20.252 1.00 75.94 107 THR A CA 1
ATOM 897 C C . THR A 1 107 ? -13.116 7.512 20.228 1.00 75.94 107 THR A C 1
ATOM 899 O O . THR A 1 107 ? -11.999 7.657 20.704 1.00 75.94 107 THR A O 1
ATOM 902 N N . ILE A 1 108 ? -13.507 6.402 19.595 1.00 69.88 108 ILE A N 1
ATOM 903 C CA . ILE A 1 108 ? -12.724 5.169 19.406 1.00 69.88 108 ILE A CA 1
ATOM 904 C C . ILE A 1 108 ? -11.401 5.429 18.657 1.00 69.88 108 ILE A C 1
ATOM 906 O O . ILE A 1 108 ? -10.395 4.783 18.917 1.00 69.88 108 ILE A O 1
ATOM 910 N N . TYR A 1 109 ? -11.374 6.409 17.747 1.00 68.50 109 TYR A N 1
ATOM 911 C CA . TYR A 1 109 ? -10.184 6.736 16.950 1.00 68.50 109 TYR A CA 1
ATOM 912 C C . TYR A 1 109 ? -9.307 7.828 17.574 1.00 68.50 109 TYR A C 1
ATOM 914 O O . TYR A 1 109 ? -8.317 8.244 16.969 1.00 68.50 109 TYR A O 1
ATOM 922 N N . LYS A 1 110 ? -9.657 8.345 18.758 1.00 72.38 110 LYS A N 1
ATOM 923 C CA . LYS A 1 110 ? -8.819 9.340 19.432 1.00 72.38 110 LYS A CA 1
ATOM 924 C C . LYS A 1 110 ? -7.614 8.640 20.048 1.00 72.38 110 LYS A C 1
ATOM 926 O O . LYS A 1 110 ? -7.753 7.910 21.022 1.00 72.38 110 LYS A O 1
ATOM 931 N N . VAL A 1 111 ? -6.432 8.910 19.501 1.00 71.69 111 VAL A N 1
ATOM 932 C CA . VAL A 1 111 ? -5.169 8.452 20.087 1.00 71.69 111 VAL A CA 1
ATOM 933 C C . VAL A 1 111 ? -5.030 9.064 21.491 1.00 71.69 111 VAL A C 1
ATOM 935 O O . VAL A 1 111 ? -5.154 10.291 21.619 1.00 71.69 111 VAL A O 1
ATOM 938 N N . PRO A 1 112 ? -4.795 8.257 22.543 1.00 67.00 112 PRO A N 1
ATOM 939 C CA . PRO A 1 112 ? -4.519 8.781 23.873 1.00 67.00 112 PRO A CA 1
ATOM 940 C C . PRO A 1 112 ? -3.280 9.677 23.810 1.00 67.00 112 PRO A C 1
ATOM 942 O O . PRO A 1 112 ? -2.240 9.267 23.299 1.00 67.00 112 PRO A O 1
ATOM 945 N N . ARG A 1 113 ? -3.379 10.914 24.304 1.00 67.12 113 ARG A N 1
ATOM 946 C CA . ARG A 1 113 ? -2.185 11.742 24.503 1.00 67.12 113 ARG A CA 1
ATOM 947 C C . ARG A 1 113 ? -1.471 11.209 25.744 1.00 67.12 113 ARG A C 1
ATOM 949 O O . ARG A 1 113 ? -2.037 11.301 26.833 1.00 67.12 113 ARG A O 1
ATOM 956 N N . HIS A 1 114 ? -0.303 10.607 25.543 1.00 50.91 114 HIS A N 1
ATOM 957 C CA . HIS A 1 114 ? 0.646 10.300 26.611 1.00 50.91 114 HIS A CA 1
ATOM 958 C C . HIS A 1 114 ? 1.329 11.571 27.112 1.00 50.91 114 HIS A C 1
ATOM 960 O O . HIS A 1 114 ? 1.557 12.481 26.279 1.00 50.91 114 HIS A O 1
#